Protein AF-A0A7G2RT30-F1 (afdb_monomer_lite)

Structure (mmCIF, N/CA/C/O backbone):
data_AF-A0A7G2RT30-F1
#
_entry.id   AF-A0A7G2RT30-F1
#
loop_
_atom_site.group_PDB
_atom_site.id
_atom_site.type_symbol
_atom_site.label_atom_id
_atom_site.label_alt_id
_atom_site.label_comp_id
_atom_site.label_asym_id
_atom_site.label_entity_id
_atom_site.label_seq_id
_atom_site.pdbx_PDB_ins_code
_atom_site.Cartn_x
_atom_site.Cartn_y
_atom_site.Cartn_z
_atom_site.occupancy
_atom_site.B_iso_or_equiv
_atom_site.auth_seq_id
_atom_site.auth_comp_id
_atom_site.auth_asym_id
_atom_site.auth_atom_id
_atom_site.pdbx_PDB_model_num
ATOM 1 N N . MET A 1 1 ? -27.239 -21.361 26.079 1.00 48.78 1 MET A N 1
ATOM 2 C CA . MET A 1 1 ? -26.288 -20.911 25.042 1.00 48.78 1 MET A CA 1
ATOM 3 C C . MET A 1 1 ? -26.804 -21.423 23.713 1.00 48.78 1 MET A C 1
ATOM 5 O O . MET A 1 1 ? -26.569 -22.580 23.399 1.00 48.78 1 MET A O 1
ATOM 9 N N . THR A 1 2 ? -27.613 -20.639 23.004 1.00 51.22 2 THR A N 1
ATOM 10 C CA . THR A 1 2 ? -28.317 -21.109 21.799 1.00 51.22 2 THR A CA 1
ATOM 11 C C . THR A 1 2 ? -28.369 -19.991 20.763 1.00 51.22 2 THR A C 1
ATOM 13 O O . THR A 1 2 ? -29.074 -19.010 20.970 1.00 51.22 2 THR A O 1
ATOM 16 N N . GLU A 1 3 ? -27.574 -20.175 19.704 1.00 50.66 3 GLU A N 1
ATOM 17 C CA . GLU A 1 3 ? -27.665 -19.696 18.306 1.00 50.66 3 GLU A CA 1
ATOM 18 C C . GLU A 1 3 ? -27.831 -18.185 18.009 1.00 50.66 3 GLU A C 1
ATOM 20 O O . GLU A 1 3 ? -27.197 -17.693 17.079 1.00 50.66 3 GLU A O 1
ATOM 25 N N . LEU A 1 4 ? -28.549 -17.412 18.825 1.00 51.72 4 LEU A N 1
ATOM 26 C CA . LEU A 1 4 ? -28.812 -15.974 18.632 1.00 51.72 4 LEU A CA 1
ATOM 27 C C . LEU A 1 4 ? -27.591 -15.056 18.866 1.00 51.72 4 LEU A C 1
ATOM 29 O O . LEU A 1 4 ? -27.542 -13.938 18.351 1.00 51.72 4 LEU A O 1
ATOM 33 N N . GLU A 1 5 ? -26.578 -15.514 19.606 1.00 47.69 5 GLU A N 1
ATOM 34 C CA . GLU A 1 5 ? -25.319 -14.765 19.793 1.00 47.69 5 GLU A CA 1
ATOM 35 C C . GLU A 1 5 ? -24.353 -14.953 18.612 1.00 47.69 5 GLU A C 1
ATOM 37 O O . GLU A 1 5 ? -23.571 -14.060 18.293 1.00 47.69 5 GLU A O 1
ATOM 42 N N . ILE A 1 6 ? -24.439 -16.089 17.913 1.00 51.72 6 ILE A N 1
ATOM 43 C CA . ILE A 1 6 ? -23.580 -16.380 16.757 1.00 51.72 6 ILE A CA 1
ATOM 44 C C . ILE A 1 6 ? -24.035 -15.548 15.550 1.00 51.72 6 ILE A C 1
ATOM 46 O O . ILE A 1 6 ? -23.209 -15.079 14.769 1.00 51.72 6 ILE A O 1
ATOM 50 N N . GLU A 1 7 ? -25.340 -15.290 15.434 1.00 48.94 7 GLU A N 1
ATOM 51 C CA . GLU A 1 7 ? -25.907 -14.518 14.327 1.00 48.94 7 GLU A CA 1
ATOM 52 C C . GLU A 1 7 ? -25.727 -12.999 14.507 1.00 48.94 7 GLU A C 1
ATOM 54 O O . GLU A 1 7 ? -25.451 -12.286 13.543 1.00 48.94 7 GLU A O 1
ATOM 59 N N . THR A 1 8 ? -25.757 -12.491 15.746 1.00 47.81 8 THR A N 1
ATOM 60 C CA . THR A 1 8 ? -25.482 -11.067 16.022 1.00 47.81 8 THR A CA 1
ATOM 61 C C . THR A 1 8 ? -23.990 -10.716 15.949 1.00 47.81 8 THR A C 1
ATOM 63 O O . THR A 1 8 ? -23.652 -9.596 15.569 1.00 47.81 8 THR A O 1
ATOM 66 N N . MET A 1 9 ? -23.082 -11.676 16.177 1.00 36.94 9 MET A N 1
ATOM 67 C CA . MET A 1 9 ? -21.644 -11.516 15.894 1.00 36.94 9 MET A CA 1
ATOM 68 C C . MET A 1 9 ? -21.281 -11.629 14.402 1.00 36.94 9 MET A C 1
ATOM 70 O O . MET A 1 9 ? -20.142 -11.350 14.029 1.00 36.94 9 MET A O 1
ATOM 74 N N . SER A 1 10 ? -22.224 -12.006 13.533 1.00 39.25 10 SER A N 1
ATOM 75 C CA . SER A 1 10 ? -22.026 -12.083 12.078 1.00 39.25 10 SER A CA 1
ATOM 76 C C . SER A 1 10 ? -22.359 -10.773 11.353 1.00 39.25 10 SER A C 1
ATOM 78 O O . SER A 1 10 ? -22.187 -10.681 10.138 1.00 39.25 10 SER A O 1
ATOM 80 N N . HIS A 1 11 ? -22.816 -9.740 12.068 1.00 44.16 11 HIS A N 1
ATOM 81 C CA . HIS A 1 11 ? -23.166 -8.449 11.475 1.00 44.16 11 HIS A CA 1
ATOM 82 C C . HIS A 1 11 ? -21.953 -7.510 11.321 1.00 44.16 11 HIS A C 1
ATOM 84 O O . HIS A 1 11 ? -22.090 -6.285 11.301 1.00 44.16 11 HIS A O 1
ATOM 90 N N . TYR A 1 12 ? -20.750 -8.068 11.160 1.00 46.56 12 TYR A N 1
ATOM 91 C CA . TYR A 1 12 ? -19.656 -7.353 10.513 1.00 46.56 12 TYR A CA 1
ATOM 92 C C . TYR A 1 12 ? -19.992 -7.315 9.033 1.00 46.56 12 TYR A C 1
ATOM 94 O O . TYR A 1 12 ? -19.658 -8.240 8.298 1.00 46.56 12 TYR A O 1
ATOM 102 N N . GLN A 1 13 ? -20.736 -6.274 8.643 1.00 47.12 13 GLN A N 1
ATOM 103 C CA . GLN A 1 13 ? -21.090 -5.9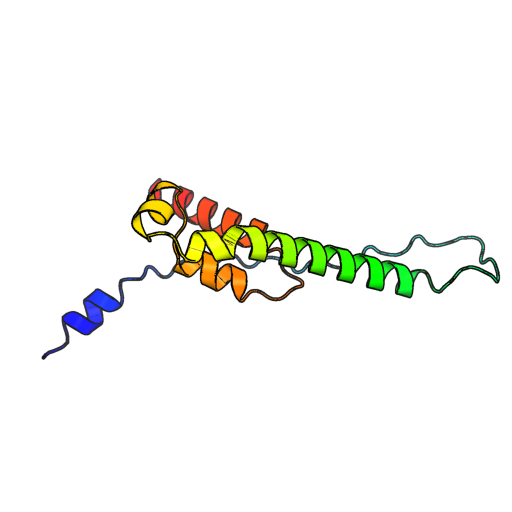68 7.261 1.00 47.12 13 GLN A CA 1
ATOM 104 C C . GLN A 1 13 ? -19.977 -6.435 6.330 1.00 47.12 13 GLN A C 1
ATOM 106 O O . GLN A 1 13 ? -18.831 -6.012 6.505 1.00 47.12 13 GLN A O 1
ATOM 111 N N . ASP A 1 14 ? -20.328 -7.289 5.366 1.00 49.00 14 ASP A N 1
ATOM 112 C CA . ASP A 1 14 ? -19.458 -7.752 4.288 1.00 49.00 14 ASP A CA 1
ATOM 113 C C . ASP A 1 14 ? -18.969 -6.549 3.479 1.00 49.00 14 ASP A C 1
ATOM 115 O O . ASP A 1 14 ? -19.465 -6.202 2.402 1.00 49.00 14 ASP A O 1
ATOM 119 N N . PHE A 1 15 ? -17.988 -5.853 4.040 1.00 53.91 15 PHE A N 1
ATOM 120 C CA . PHE A 1 15 ? -17.396 -4.691 3.444 1.00 53.91 15 PHE A CA 1
ATOM 121 C C . PHE A 1 15 ? -16.549 -5.219 2.301 1.00 53.91 15 PHE A C 1
ATOM 123 O O . PHE A 1 15 ? -15.438 -5.717 2.507 1.00 53.91 15 PHE A O 1
ATOM 130 N N . ARG A 1 16 ? -17.097 -5.178 1.078 1.00 58.75 16 ARG A N 1
ATOM 131 C CA . ARG A 1 16 ? -16.348 -5.538 -0.127 1.00 58.75 16 ARG A CA 1
ATOM 132 C C . ARG A 1 16 ? -15.175 -4.580 -0.263 1.00 58.75 16 ARG A C 1
ATOM 134 O O . ARG A 1 16 ? -15.291 -3.488 -0.815 1.00 58.75 16 ARG A O 1
ATOM 141 N N . ARG A 1 17 ? -14.034 -5.018 0.258 1.00 67.12 17 ARG A N 1
ATOM 142 C CA . ARG A 1 17 ? -12.775 -4.295 0.184 1.00 67.12 17 ARG A CA 1
ATOM 143 C C . ARG A 1 17 ? -12.411 -4.099 -1.290 1.00 67.12 17 ARG A C 1
ATOM 145 O O . ARG A 1 17 ? -12.399 -5.073 -2.051 1.00 67.12 17 ARG A O 1
ATOM 152 N N . PRO A 1 18 ? -12.147 -2.860 -1.722 1.00 65.50 18 PRO A N 1
ATOM 153 C CA . PRO A 1 18 ? -11.838 -2.572 -3.110 1.00 65.50 18 PRO A CA 1
ATOM 154 C C . PRO A 1 18 ? -10.556 -3.293 -3.536 1.00 65.50 18 PRO A C 1
ATOM 156 O O . PRO A 1 18 ? -9.558 -3.314 -2.819 1.00 65.50 18 PRO A O 1
ATOM 159 N N . GLN A 1 19 ? -10.586 -3.882 -4.730 1.00 63.16 19 GLN A N 1
ATOM 160 C CA . GLN A 1 19 ? -9.421 -4.506 -5.352 1.00 63.16 19 GLN A CA 1
ATOM 161 C C . GLN A 1 19 ? -8.528 -3.406 -5.935 1.00 63.16 19 GLN A C 1
ATOM 163 O O . GLN A 1 19 ? -8.882 -2.775 -6.934 1.00 63.16 19 GLN A O 1
ATOM 168 N N . LEU A 1 20 ? -7.376 -3.147 -5.314 1.00 69.56 20 LEU A N 1
ATOM 169 C CA . LEU A 1 20 ? -6.411 -2.183 -5.839 1.00 69.56 20 LEU A CA 1
ATOM 170 C C . LEU A 1 20 ? -5.403 -2.864 -6.746 1.00 69.56 20 LEU A C 1
ATOM 172 O O . LEU A 1 20 ? -4.877 -3.934 -6.443 1.00 69.56 20 LEU A O 1
ATOM 176 N N . ARG A 1 21 ? -5.105 -2.192 -7.858 1.00 72.94 21 ARG A N 1
ATOM 177 C CA . ARG A 1 21 ? -4.052 -2.631 -8.765 1.00 72.94 21 ARG A CA 1
ATOM 178 C C . ARG A 1 21 ? -2.696 -2.498 -8.066 1.00 72.94 21 ARG A C 1
ATOM 180 O O . ARG A 1 21 ? -2.429 -1.434 -7.504 1.00 72.94 21 ARG A O 1
ATOM 187 N N . PRO A 1 22 ? -1.853 -3.541 -8.108 1.00 74.56 22 PRO A N 1
ATOM 188 C CA . PRO A 1 22 ? -0.472 -3.433 -7.672 1.00 74.56 22 PRO A CA 1
ATOM 189 C C . PRO A 1 22 ? 0.260 -2.355 -8.477 1.00 74.56 22 PRO A C 1
ATOM 191 O O . PRO A 1 22 ? 0.089 -2.266 -9.695 1.00 74.56 22 PRO A O 1
ATOM 194 N N . ASP A 1 23 ? 1.095 -1.572 -7.803 1.00 76.69 23 ASP A N 1
ATOM 195 C CA . ASP A 1 23 ? 2.055 -0.695 -8.455 1.00 76.69 23 ASP A CA 1
ATOM 196 C C . ASP A 1 23 ? 3.046 -1.559 -9.263 1.00 76.69 23 ASP A C 1
ATOM 198 O O . ASP A 1 23 ? 3.392 -2.680 -8.874 1.00 76.69 23 ASP A O 1
ATOM 202 N N . ALA A 1 24 ? 3.508 -1.032 -10.397 1.00 75.94 24 ALA A N 1
ATOM 203 C CA . ALA A 1 24 ? 4.517 -1.652 -11.252 1.00 75.94 24 ALA A CA 1
ATOM 204 C C . ALA A 1 24 ? 5.718 -0.704 -11.426 1.00 75.94 24 ALA A C 1
ATOM 206 O O . ALA A 1 24 ? 5.543 0.521 -11.348 1.00 75.94 24 ALA A O 1
ATOM 207 N N . PRO A 1 25 ? 6.940 -1.235 -11.625 1.00 77.44 25 PRO A N 1
ATOM 208 C CA . PRO A 1 25 ? 8.092 -0.406 -11.955 1.00 77.44 25 PRO A CA 1
ATOM 209 C C . PRO A 1 25 ? 7.833 0.343 -13.265 1.00 77.44 25 PRO A C 1
ATOM 211 O O . PRO A 1 25 ? 7.202 -0.186 -14.183 1.00 77.44 25 PRO A O 1
ATOM 214 N N . ALA A 1 26 ? 8.295 1.591 -13.340 1.00 75.88 26 ALA A N 1
ATOM 215 C CA . ALA A 1 26 ? 8.200 2.369 -14.569 1.00 75.88 26 ALA A CA 1
ATOM 216 C C . ALA A 1 26 ? 9.026 1.690 -15.673 1.00 75.88 26 ALA A C 1
ATOM 218 O O . ALA A 1 26 ? 10.103 1.154 -15.396 1.00 75.88 26 ALA A O 1
ATOM 219 N N . LYS A 1 27 ? 8.528 1.710 -16.918 1.00 74.44 27 LYS A N 1
ATOM 220 C CA . LYS A 1 27 ? 9.304 1.227 -18.067 1.00 74.44 27 LYS A CA 1
ATOM 221 C C . LYS A 1 27 ? 10.568 2.096 -18.171 1.00 74.44 27 LYS A C 1
ATOM 223 O O . LYS A 1 27 ? 10.421 3.320 -18.215 1.00 74.44 27 LYS A O 1
ATOM 228 N N . PRO A 1 28 ? 11.779 1.509 -18.179 1.00 73.75 28 PRO A N 1
ATOM 229 C CA . PRO A 1 28 ? 12.993 2.291 -18.359 1.00 73.75 28 PRO A CA 1
ATOM 230 C C . PRO A 1 28 ? 12.949 2.996 -19.726 1.00 73.75 28 PRO A C 1
ATOM 232 O O . PRO A 1 28 ? 12.416 2.418 -20.680 1.00 73.75 28 PRO A O 1
ATOM 235 N N . PRO A 1 29 ? 13.460 4.236 -19.828 1.00 72.19 29 PRO A N 1
ATOM 236 C CA . PRO A 1 29 ? 13.532 4.938 -21.101 1.00 72.19 29 PRO A CA 1
ATOM 237 C C . PRO A 1 29 ? 14.383 4.130 -22.084 1.00 72.19 29 PRO A C 1
ATOM 239 O O . PRO A 1 29 ? 15.422 3.578 -21.718 1.00 72.19 29 PRO A O 1
ATOM 242 N N . GLU A 1 30 ? 13.915 4.032 -23.322 1.00 69.56 30 GLU A N 1
ATOM 243 C CA . GLU A 1 30 ? 14.635 3.362 -24.400 1.00 69.56 30 GLU A CA 1
ATOM 244 C C . GLU A 1 30 ? 15.785 4.283 -24.820 1.00 69.56 30 GLU A C 1
ATOM 246 O O . GLU A 1 30 ? 15.558 5.349 -25.387 1.00 69.56 30 GLU A O 1
ATOM 251 N N . LEU A 1 31 ? 17.019 3.947 -24.428 1.00 67.56 31 LEU A N 1
ATOM 252 C CA . LEU A 1 31 ? 18.187 4.727 -24.833 1.00 67.56 31 LEU A CA 1
ATOM 253 C C . LEU A 1 31 ? 18.521 4.382 -26.282 1.00 67.56 31 LEU A C 1
ATOM 255 O O . LEU A 1 31 ? 18.964 3.273 -26.565 1.00 67.56 31 LEU A O 1
ATOM 259 N N . GLU A 1 32 ? 18.379 5.360 -27.174 1.00 67.44 32 GLU A N 1
ATOM 260 C CA . GLU A 1 32 ? 18.803 5.251 -28.577 1.00 67.44 32 GLU A CA 1
ATOM 261 C C . GLU A 1 32 ? 20.332 5.097 -28.727 1.00 67.44 32 GLU A C 1
ATOM 263 O O . GLU A 1 32 ? 20.817 4.684 -29.778 1.00 67.44 32 GLU A O 1
ATOM 268 N N . LEU A 1 33 ? 21.103 5.383 -27.668 1.00 67.62 33 LEU A N 1
ATOM 269 C CA . LEU A 1 33 ? 22.559 5.276 -27.645 1.00 67.62 33 LEU A CA 1
ATOM 270 C C . LEU A 1 33 ? 23.042 4.602 -26.351 1.00 67.62 33 LEU A C 1
ATOM 272 O O . LEU A 1 33 ? 22.921 5.154 -25.257 1.00 67.62 33 LEU A O 1
ATOM 276 N N . TYR A 1 34 ? 23.607 3.401 -26.480 1.00 66.31 34 TYR A N 1
ATOM 277 C CA . TYR A 1 34 ? 24.166 2.636 -25.365 1.00 66.31 34 TYR A CA 1
ATOM 278 C C . TYR A 1 34 ? 25.592 3.114 -25.046 1.00 66.31 34 TYR A C 1
ATOM 280 O O . TYR A 1 34 ? 26.495 2.963 -25.869 1.00 66.31 34 TYR A O 1
ATOM 288 N N . MET A 1 35 ? 25.815 3.680 -23.854 1.00 76.62 35 MET A N 1
ATOM 289 C CA . MET A 1 35 ? 27.167 3.944 -23.343 1.00 76.62 35 MET A CA 1
ATOM 290 C C . MET A 1 35 ? 27.672 2.741 -22.528 1.00 76.62 35 MET A C 1
ATOM 292 O O . MET A 1 35 ? 26.910 2.162 -21.756 1.00 76.62 35 MET A O 1
ATOM 296 N N . PRO A 1 36 ? 28.970 2.391 -22.601 1.00 66.44 36 PRO A N 1
ATOM 297 C CA . PRO A 1 36 ? 29.513 1.211 -21.918 1.00 66.44 36 PRO A CA 1
ATOM 298 C C . PRO A 1 36 ? 29.501 1.316 -20.382 1.00 66.44 36 PRO A C 1
ATOM 300 O O . PRO A 1 36 ? 29.669 0.310 -19.701 1.00 66.44 36 PRO A O 1
ATOM 303 N N . ALA A 1 37 ? 29.297 2.518 -19.836 1.00 63.81 37 ALA A N 1
ATOM 304 C CA . ALA A 1 37 ? 29.237 2.781 -18.400 1.00 63.81 37 ALA A CA 1
ATOM 305 C C . ALA A 1 37 ? 27.801 2.874 -17.843 1.00 63.81 37 ALA A C 1
ATOM 307 O O . ALA A 1 37 ? 27.629 3.180 -16.663 1.00 63.81 37 ALA A O 1
ATOM 308 N N . THR A 1 38 ? 26.758 2.647 -18.652 1.00 70.44 38 THR A N 1
ATOM 309 C CA . THR A 1 38 ? 25.380 2.681 -18.148 1.00 70.44 38 THR A CA 1
ATOM 310 C C . THR A 1 38 ? 25.087 1.387 -17.380 1.00 70.44 38 THR A C 1
ATOM 312 O O . THR A 1 38 ? 25.139 0.308 -17.974 1.00 70.44 38 THR A O 1
ATOM 315 N N . PRO A 1 39 ? 24.768 1.438 -16.071 1.00 68.81 39 PRO A N 1
ATOM 316 C CA . PRO A 1 39 ? 24.303 0.248 -15.372 1.00 68.81 39 PRO A CA 1
ATOM 317 C C . PRO A 1 39 ? 22.990 -0.231 -16.009 1.00 68.81 39 PRO A C 1
ATOM 319 O O . PRO A 1 39 ? 22.276 0.580 -16.609 1.00 68.81 39 PRO A O 1
ATOM 322 N N . PRO A 1 40 ? 22.616 -1.515 -15.864 1.00 75.94 40 PRO A N 1
ATOM 323 C CA . PRO A 1 40 ? 21.356 -2.010 -16.403 1.00 75.94 40 PRO A CA 1
ATOM 324 C C . PRO A 1 40 ? 20.181 -1.165 -15.883 1.00 75.94 40 PRO A C 1
ATOM 326 O O . PRO A 1 40 ? 19.803 -1.253 -14.715 1.00 75.94 40 PRO A O 1
ATOM 329 N N . LEU A 1 41 ? 19.594 -0.322 -16.738 1.00 76.81 41 LEU A N 1
ATOM 330 C CA . LEU A 1 41 ? 18.563 0.648 -16.338 1.00 76.81 41 LEU A CA 1
ATOM 331 C C . LEU A 1 41 ? 17.314 -0.036 -15.775 1.00 76.81 41 LEU A C 1
ATOM 333 O O . LEU A 1 41 ? 16.668 0.481 -14.868 1.00 76.81 41 LEU A O 1
ATOM 337 N N . ALA A 1 42 ? 17.020 -1.245 -16.258 1.00 74.62 42 ALA A N 1
ATOM 338 C CA . ALA A 1 42 ? 15.965 -2.095 -15.720 1.00 74.62 42 ALA A CA 1
ATOM 339 C C . ALA A 1 42 ? 16.217 -2.495 -14.254 1.00 74.62 42 ALA A C 1
ATOM 341 O O . ALA A 1 42 ? 15.278 -2.562 -13.457 1.00 74.62 42 ALA A O 1
ATOM 342 N N . PHE A 1 43 ? 17.479 -2.727 -13.877 1.00 83.25 43 PHE A N 1
ATOM 343 C CA . PHE A 1 43 ? 17.846 -3.034 -12.497 1.00 83.25 43 PHE A CA 1
ATOM 344 C C . PHE A 1 43 ? 17.658 -1.807 -11.602 1.00 83.25 43 PHE A C 1
ATOM 346 O O . PHE A 1 43 ? 16.978 -1.905 -10.582 1.00 83.25 43 PHE A O 1
ATOM 353 N N . MET A 1 44 ? 18.161 -0.641 -12.023 1.00 83.88 44 MET A N 1
ATOM 354 C CA . MET A 1 44 ? 17.994 0.610 -11.269 1.00 83.88 44 MET A CA 1
ATOM 355 C C . MET A 1 44 ? 16.515 0.969 -11.078 1.00 83.88 44 MET A C 1
ATOM 357 O O . MET A 1 44 ? 16.086 1.207 -9.951 1.00 83.88 44 MET A O 1
ATOM 361 N N . ALA A 1 45 ? 15.703 0.873 -12.137 1.00 82.62 45 ALA A N 1
ATOM 362 C CA . ALA A 1 45 ? 14.259 1.104 -12.063 1.00 82.62 45 ALA A CA 1
ATOM 363 C C . ALA A 1 45 ? 13.554 0.146 -11.085 1.00 82.62 45 ALA A C 1
ATOM 365 O O . ALA A 1 45 ? 12.625 0.537 -10.374 1.00 82.62 45 ALA A O 1
ATOM 366 N N . THR A 1 46 ? 14.004 -1.110 -11.010 1.00 86.62 46 THR A N 1
ATOM 367 C CA . THR A 1 46 ? 13.464 -2.100 -10.069 1.00 86.62 46 THR A CA 1
ATOM 368 C C . THR A 1 46 ? 13.843 -1.762 -8.627 1.00 86.62 46 THR A C 1
ATOM 370 O O . THR A 1 46 ? 12.988 -1.813 -7.741 1.00 86.62 46 THR A O 1
ATOM 373 N N . VAL A 1 47 ? 15.098 -1.381 -8.374 1.00 88.69 47 VAL A N 1
ATOM 374 C CA . VAL A 1 47 ? 15.565 -0.985 -7.037 1.00 88.69 47 VAL A CA 1
ATOM 375 C C . VAL A 1 47 ? 14.831 0.266 -6.556 1.00 88.69 47 VAL A C 1
ATOM 377 O O . VAL A 1 47 ? 14.267 0.255 -5.463 1.00 88.69 47 VAL A O 1
ATOM 380 N N . GLU A 1 48 ? 14.759 1.313 -7.379 1.00 88.06 48 GLU A N 1
ATOM 381 C CA . GLU A 1 48 ? 14.022 2.543 -7.063 1.00 88.06 48 GLU A CA 1
ATOM 382 C C . GLU A 1 48 ? 12.550 2.261 -6.752 1.00 88.06 48 GLU A C 1
ATOM 384 O O . GLU A 1 48 ? 11.990 2.787 -5.785 1.00 88.06 48 GLU A O 1
ATOM 389 N N . PHE A 1 49 ? 11.927 1.377 -7.533 1.00 87.50 49 PHE A N 1
ATOM 390 C CA . PHE A 1 49 ? 10.558 0.937 -7.313 1.00 87.50 49 PHE A CA 1
ATOM 391 C C . PHE A 1 49 ? 10.370 0.278 -5.936 1.00 87.50 49 PHE A C 1
ATOM 393 O O . PHE A 1 49 ? 9.456 0.658 -5.196 1.00 87.50 49 PHE A O 1
ATOM 400 N N . TRP A 1 50 ? 11.249 -0.656 -5.557 1.00 88.00 50 TRP A N 1
ATOM 401 C CA . TRP A 1 50 ? 11.193 -1.315 -4.249 1.00 88.00 50 TRP A CA 1
ATOM 402 C C . TRP A 1 50 ? 11.483 -0.357 -3.095 1.00 88.00 50 TRP A C 1
ATOM 404 O O . TRP A 1 50 ? 10.758 -0.381 -2.101 1.00 88.00 50 TRP A O 1
ATOM 414 N N . VAL A 1 51 ? 12.474 0.530 -3.229 1.00 90.31 51 VAL A N 1
ATOM 415 C CA . VAL A 1 51 ? 12.784 1.558 -2.221 1.00 90.31 51 VAL A CA 1
ATOM 416 C C . VAL A 1 51 ? 11.582 2.476 -2.003 1.00 90.31 51 VAL A C 1
ATOM 418 O O . VAL A 1 51 ? 11.205 2.746 -0.860 1.00 90.31 51 VAL A O 1
ATOM 421 N N . ARG A 1 52 ? 10.924 2.913 -3.082 1.00 88.31 52 ARG A N 1
ATOM 422 C CA . ARG A 1 52 ? 9.71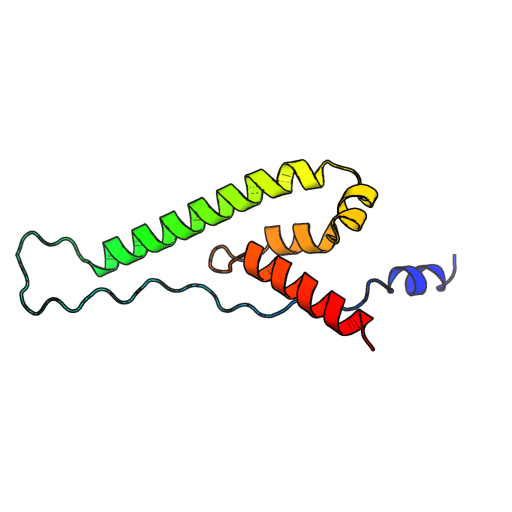4 3.743 -3.017 1.00 88.31 52 ARG A CA 1
ATOM 423 C C . ARG A 1 52 ? 8.579 3.032 -2.282 1.00 88.31 52 ARG A C 1
ATOM 425 O O . ARG A 1 52 ? 7.962 3.631 -1.399 1.00 88.31 52 ARG A O 1
ATOM 432 N N . ILE A 1 53 ? 8.328 1.765 -2.611 1.00 88.81 53 ILE A N 1
ATOM 433 C CA . ILE A 1 53 ? 7.328 0.931 -1.931 1.00 88.81 53 ILE A CA 1
ATOM 434 C C . ILE A 1 53 ? 7.650 0.794 -0.444 1.00 88.81 53 ILE A C 1
ATOM 436 O O . ILE A 1 53 ? 6.784 1.012 0.406 1.00 88.81 53 ILE A O 1
ATOM 440 N N . PHE A 1 54 ? 8.898 0.466 -0.117 1.00 87.56 54 PHE A N 1
ATOM 441 C CA . PHE A 1 54 ? 9.310 0.219 1.256 1.00 87.56 54 PHE A CA 1
ATOM 442 C C . PHE A 1 54 ? 9.212 1.490 2.101 1.00 87.56 54 PHE A C 1
ATOM 444 O O . PHE A 1 54 ? 8.660 1.464 3.200 1.00 87.56 54 PHE A O 1
ATOM 451 N N . ARG A 1 55 ? 9.646 2.634 1.556 1.00 88.94 55 ARG A N 1
ATOM 452 C CA . ARG A 1 55 ? 9.524 3.945 2.203 1.00 88.94 55 ARG A CA 1
ATOM 453 C C . ARG A 1 55 ? 8.064 4.322 2.444 1.00 88.94 55 ARG A C 1
ATOM 455 O O . ARG A 1 55 ? 7.730 4.758 3.546 1.00 88.94 55 ARG A O 1
ATOM 462 N N . ARG A 1 56 ? 7.182 4.112 1.457 1.00 87.00 56 ARG A N 1
ATOM 463 C CA . ARG A 1 56 ? 5.737 4.357 1.605 1.00 87.00 56 ARG A CA 1
ATOM 464 C C . ARG A 1 56 ? 5.136 3.460 2.689 1.00 87.00 56 ARG A C 1
ATOM 466 O O . ARG A 1 56 ? 4.428 3.954 3.565 1.00 87.00 56 ARG A O 1
ATOM 473 N N . ARG A 1 57 ? 5.460 2.162 2.686 1.00 88.44 57 ARG A N 1
ATOM 474 C CA . ARG A 1 57 ? 4.957 1.207 3.686 1.00 88.44 57 ARG A CA 1
ATOM 475 C C . ARG A 1 57 ? 5.454 1.524 5.089 1.00 88.44 57 ARG A C 1
ATOM 477 O O . ARG A 1 57 ? 4.682 1.438 6.039 1.00 88.44 57 ARG A O 1
ATOM 484 N N . HIS A 1 58 ? 6.722 1.893 5.220 1.00 87.44 58 HIS A N 1
ATOM 485 C CA . HIS A 1 58 ? 7.298 2.295 6.494 1.00 87.44 58 HIS A CA 1
ATOM 486 C C . HIS A 1 58 ? 6.610 3.555 7.032 1.00 87.44 58 HIS A C 1
ATOM 488 O O . HIS A 1 58 ? 6.244 3.601 8.203 1.00 87.44 58 HIS A O 1
ATOM 494 N N . HIS A 1 59 ? 6.365 4.548 6.172 1.00 88.62 59 HIS A N 1
ATOM 495 C CA . HIS A 1 59 ? 5.628 5.753 6.547 1.00 88.62 59 HIS A CA 1
ATOM 496 C C . HIS A 1 59 ? 4.202 5.430 7.011 1.00 88.62 59 HIS A C 1
ATOM 498 O O . HIS A 1 59 ? 3.785 5.901 8.065 1.00 88.62 59 HIS A O 1
ATOM 504 N N . PHE A 1 60 ? 3.490 4.569 6.278 1.00 87.88 60 PHE A N 1
ATOM 505 C CA . PHE A 1 60 ? 2.159 4.099 6.665 1.00 87.88 60 PHE A CA 1
ATOM 506 C C . PHE A 1 60 ? 2.181 3.413 8.033 1.00 87.88 60 PHE A C 1
ATOM 508 O O . PHE A 1 60 ? 1.455 3.810 8.935 1.00 87.88 60 PHE A O 1
ATOM 515 N N . ARG A 1 61 ? 3.069 2.434 8.232 1.00 87.44 61 ARG A N 1
ATOM 516 C CA . ARG A 1 61 ? 3.197 1.742 9.519 1.00 87.44 61 ARG A CA 1
ATOM 517 C C . ARG A 1 61 ? 3.484 2.714 10.653 1.00 87.44 61 ARG A C 1
ATOM 519 O O . ARG A 1 61 ? 2.839 2.623 11.684 1.00 87.44 61 ARG A O 1
ATOM 526 N N . ARG A 1 62 ? 4.392 3.670 10.456 1.00 88.94 62 ARG A N 1
ATOM 527 C CA . ARG A 1 62 ? 4.740 4.649 11.490 1.00 88.94 62 ARG A CA 1
ATOM 528 C C . ARG A 1 62 ? 3.566 5.549 11.881 1.00 88.94 62 ARG A C 1
ATOM 530 O O . ARG A 1 62 ? 3.485 5.926 13.041 1.00 88.94 62 ARG A O 1
ATOM 537 N N . LEU A 1 63 ? 2.683 5.881 10.939 1.00 86.12 63 LEU A N 1
ATOM 538 C CA . LEU A 1 63 ? 1.475 6.655 11.220 1.00 86.12 63 LEU A CA 1
ATOM 539 C C . LEU A 1 63 ? 0.399 5.805 11.896 1.00 86.12 63 LEU A C 1
ATOM 541 O O . LEU A 1 63 ? -0.138 6.215 12.910 1.00 86.12 63 LEU A O 1
ATOM 545 N N . PHE A 1 64 ? 0.101 4.615 11.374 1.00 83.31 64 PHE A N 1
ATOM 546 C CA . PHE A 1 64 ? -1.064 3.844 11.817 1.00 83.31 64 PHE A CA 1
ATOM 547 C C . PHE A 1 64 ? -0.800 2.908 13.003 1.00 83.31 64 PHE A C 1
ATOM 549 O O . PHE A 1 64 ? -1.740 2.574 13.715 1.00 8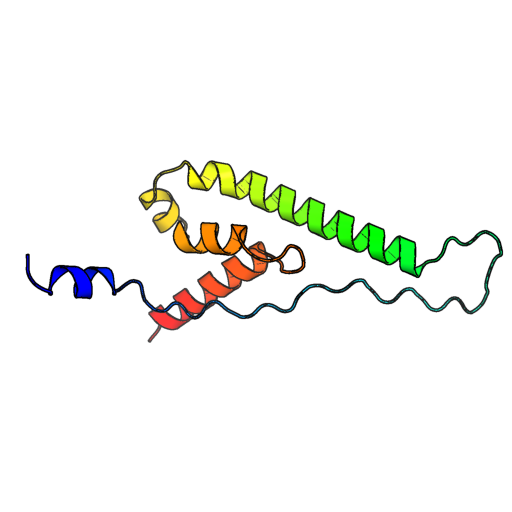3.31 64 PHE A O 1
ATOM 556 N N . LEU A 1 65 ? 0.449 2.495 13.265 1.00 83.38 65 LEU A N 1
ATOM 557 C CA . LEU A 1 65 ? 0.774 1.727 14.476 1.00 83.38 65 LEU A CA 1
ATOM 558 C C . LEU A 1 65 ? 0.437 2.457 15.783 1.00 83.38 65 LEU A C 1
ATOM 560 O O . LEU A 1 65 ? -0.105 1.798 16.665 1.00 83.38 65 LEU A O 1
ATOM 564 N N . PRO A 1 66 ? 0.780 3.747 15.973 1.00 83.94 66 PRO A N 1
ATOM 565 C CA . PRO A 1 66 ? 0.385 4.451 17.187 1.00 83.94 66 PRO A CA 1
ATOM 566 C C . PRO A 1 66 ? -1.131 4.648 17.241 1.00 83.94 66 PRO A C 1
ATOM 568 O O . PRO A 1 66 ? -1.703 4.420 18.294 1.00 83.94 66 PRO A O 1
ATOM 571 N N . LEU A 1 67 ? -1.792 4.932 16.111 1.00 78.94 67 LEU A N 1
ATOM 572 C CA . LEU A 1 67 ? -3.257 5.044 16.054 1.00 78.94 67 LEU A CA 1
ATOM 573 C C . LEU A 1 67 ? -3.973 3.749 16.472 1.00 78.94 67 LEU A C 1
ATOM 575 O O . LEU A 1 67 ? -5.035 3.804 17.066 1.00 78.94 67 LEU A O 1
ATOM 579 N N . LEU A 1 68 ? -3.388 2.582 16.197 1.00 79.25 68 LEU A N 1
ATOM 580 C CA . LEU A 1 68 ? -3.912 1.285 16.644 1.00 79.25 68 LEU A CA 1
ATOM 581 C C . LEU A 1 68 ? -3.804 1.050 18.155 1.00 79.25 68 LEU A C 1
ATOM 583 O O . LEU A 1 68 ? -4.422 0.113 18.657 1.00 79.25 68 LEU A O 1
ATOM 587 N N . LYS A 1 69 ? -2.978 1.832 18.857 1.00 80.56 69 LYS A N 1
ATOM 588 C CA . LYS A 1 69 ? -2.888 1.796 20.320 1.00 80.56 69 LYS A CA 1
ATOM 589 C C . LYS A 1 69 ? -3.935 2.687 20.981 1.00 80.56 69 LYS A C 1
ATOM 591 O O . LYS A 1 69 ? -4.216 2.460 22.150 1.00 80.56 69 LYS A O 1
ATOM 596 N N . GLU A 1 70 ? -4.458 3.667 20.249 1.00 78.19 70 GLU A N 1
ATOM 597 C CA . GLU A 1 70 ? -5.535 4.539 20.712 1.00 78.19 70 GLU A CA 1
ATOM 598 C C . GLU A 1 70 ? -6.887 3.806 20.691 1.00 78.19 70 GLU A C 1
ATOM 600 O O . GLU A 1 70 ? -7.041 2.743 20.070 1.00 78.19 70 GLU A O 1
ATOM 605 N N . ASP A 1 71 ? -7.861 4.378 21.399 1.00 76.94 71 ASP A N 1
ATOM 606 C CA . ASP A 1 71 ? -9.190 3.798 21.581 1.00 76.94 71 ASP A CA 1
ATOM 607 C C . ASP A 1 71 ? -9.991 3.716 20.273 1.00 76.94 71 ASP A C 1
ATOM 609 O O . ASP A 1 71 ? -9.914 4.576 19.390 1.00 76.94 71 ASP A O 1
ATOM 613 N N . ASP A 1 72 ? -10.815 2.671 20.169 1.00 75.31 72 ASP A N 1
ATOM 614 C CA . ASP A 1 72 ? -11.639 2.411 18.984 1.00 75.31 72 ASP A CA 1
ATOM 615 C C . ASP A 1 72 ? -12.708 3.491 18.754 1.00 75.31 72 ASP A C 1
ATOM 617 O O . ASP A 1 72 ? -13.069 3.751 17.606 1.00 75.31 72 ASP A O 1
ATOM 621 N N . GLU A 1 73 ? -13.153 4.173 19.814 1.00 75.19 73 GLU A N 1
ATOM 622 C CA . GLU A 1 73 ? -14.052 5.331 19.721 1.00 75.19 73 GLU A CA 1
ATOM 623 C C . GLU A 1 73 ? -13.383 6.509 19.000 1.00 75.19 73 GLU A C 1
ATOM 625 O O . GLU A 1 73 ? -13.963 7.080 18.077 1.00 75.19 73 GLU A O 1
ATOM 630 N N . MET A 1 74 ? -12.121 6.813 19.326 1.00 79.12 74 MET A N 1
ATOM 631 C CA . MET A 1 74 ? -11.378 7.879 18.643 1.00 79.12 74 MET A CA 1
ATOM 632 C C . MET A 1 74 ? -11.137 7.554 17.168 1.00 79.12 74 MET A C 1
ATOM 634 O O . MET A 1 74 ? -11.192 8.435 16.310 1.00 79.12 74 MET A O 1
ATOM 638 N N . LEU A 1 75 ? -10.877 6.284 16.844 1.00 79.38 75 LEU A N 1
ATOM 639 C CA . LEU A 1 75 ? -10.748 5.847 15.455 1.00 79.38 75 LEU A CA 1
ATOM 640 C C . LEU A 1 75 ? -12.068 6.025 14.695 1.00 79.38 75 LEU A C 1
ATOM 642 O O . LEU A 1 75 ? -12.055 6.545 13.572 1.00 79.38 75 LEU A O 1
ATOM 646 N N . ALA A 1 76 ? -13.189 5.656 15.321 1.00 79.44 76 ALA A N 1
ATOM 647 C CA . ALA A 1 76 ? -14.522 5.807 14.752 1.00 79.44 76 ALA A CA 1
ATOM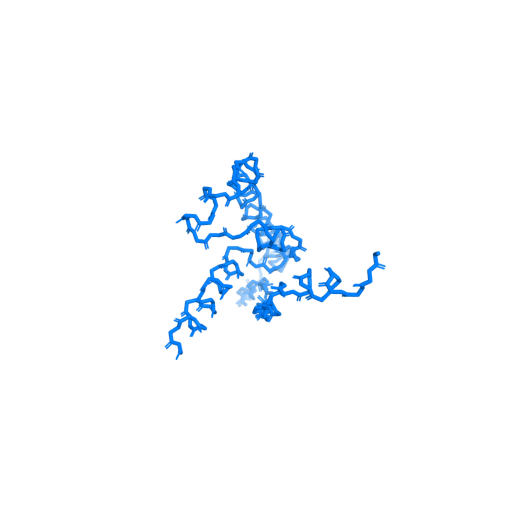 648 C C . ALA A 1 76 ? -14.872 7.280 14.482 1.00 79.44 76 ALA A C 1
ATOM 650 O O . ALA A 1 76 ? -15.383 7.579 13.401 1.00 79.44 76 ALA A O 1
ATOM 651 N N . ASP A 1 77 ? -14.504 8.200 15.379 1.00 79.50 77 ASP A N 1
ATOM 652 C CA . ASP A 1 77 ? -14.689 9.649 15.193 1.00 79.50 77 ASP A CA 1
ATOM 653 C C . ASP A 1 77 ? -13.914 10.196 13.983 1.00 79.50 77 ASP A C 1
ATOM 655 O O . ASP A 1 77 ? -14.395 11.058 13.243 1.00 79.50 77 ASP A O 1
ATOM 659 N N . ILE A 1 78 ? -12.718 9.661 13.720 1.00 79.50 78 ILE A N 1
ATOM 660 C CA . ILE A 1 78 ? -11.915 10.007 12.534 1.00 79.50 78 ILE A CA 1
ATOM 661 C C . ILE A 1 78 ? -12.494 9.340 11.263 1.00 79.50 78 ILE A C 1
ATOM 663 O O . ILE A 1 78 ? -12.154 9.702 10.129 1.00 79.50 78 ILE A O 1
ATOM 667 N N . GLY A 1 79 ? -13.415 8.388 11.429 1.00 76.56 79 GLY A N 1
ATOM 668 C CA . GLY A 1 79 ? -14.033 7.618 10.356 1.00 76.56 79 GLY A CA 1
ATOM 669 C C . GLY A 1 79 ? -13.176 6.445 9.886 1.00 76.56 79 GLY A C 1
ATOM 670 O O . GLY A 1 79 ? -13.282 6.042 8.723 1.00 76.56 79 GLY A O 1
ATOM 671 N N . PHE A 1 80 ? -12.307 5.919 10.755 1.00 78.94 80 PHE A N 1
ATOM 672 C CA . PHE A 1 80 ? -11.550 4.696 10.514 1.00 78.94 80 PHE A CA 1
ATOM 673 C C . PHE A 1 80 ? -11.972 3.591 11.473 1.00 78.94 80 PHE A C 1
ATOM 675 O O . PHE A 1 80 ? -12.208 3.812 12.651 1.00 78.94 80 PHE A O 1
ATOM 682 N N . GLU A 1 81 ? -11.997 2.363 10.973 1.00 80.88 81 GLU A N 1
ATOM 683 C CA . GLU A 1 81 ? -12.225 1.192 11.808 1.00 80.88 81 GLU A CA 1
ATOM 684 C C . GLU A 1 81 ? -10.909 0.445 12.023 1.00 80.88 81 GLU A C 1
ATOM 686 O O . GLU A 1 81 ? -10.084 0.319 11.108 1.00 80.88 81 GLU A O 1
ATOM 691 N N . ARG A 1 82 ? -10.721 -0.108 13.223 1.00 82.75 82 ARG A N 1
ATOM 692 C CA . ARG A 1 82 ? -9.550 -0.929 13.551 1.00 82.75 82 ARG A CA 1
ATOM 693 C C . ARG A 1 82 ? -9.362 -2.080 12.555 1.00 82.75 82 ARG A C 1
ATOM 695 O O . ARG A 1 82 ? -8.234 -2.361 12.147 1.00 82.75 82 ARG A O 1
ATOM 702 N N . THR A 1 83 ? -10.455 -2.705 12.118 1.00 82.69 83 THR A N 1
ATOM 703 C CA . THR A 1 83 ? -10.450 -3.815 11.150 1.00 82.69 83 THR A CA 1
ATOM 704 C C . THR A 1 83 ? -9.927 -3.393 9.770 1.00 82.69 83 THR A C 1
ATOM 706 O O . THR A 1 83 ? -9.153 -4.130 9.153 1.00 82.69 83 THR A O 1
ATOM 709 N N . ASP A 1 84 ? -10.273 -2.190 9.302 1.00 83.75 84 ASP A N 1
ATOM 710 C CA . ASP A 1 84 ? -9.799 -1.627 8.034 1.00 83.75 84 ASP A CA 1
ATOM 711 C C . ASP A 1 84 ? -8.304 -1.313 8.078 1.00 83.75 84 ASP A C 1
ATOM 713 O O . ASP A 1 84 ? -7.570 -1.616 7.133 1.00 83.75 84 ASP A O 1
ATOM 717 N N . ILE A 1 85 ? -7.832 -0.745 9.191 1.00 84.00 85 ILE A N 1
ATOM 718 C CA . ILE A 1 85 ? -6.411 -0.446 9.386 1.00 84.00 85 ILE A CA 1
ATOM 719 C C . ILE A 1 85 ? -5.607 -1.751 9.440 1.00 84.00 85 ILE A C 1
ATOM 721 O O . ILE A 1 85 ? -4.579 -1.872 8.768 1.00 84.00 85 ILE A O 1
ATOM 725 N N . GLN A 1 86 ? -6.080 -2.757 10.183 1.00 85.25 86 GLN A N 1
ATOM 726 C CA . GLN A 1 86 ? -5.446 -4.078 10.237 1.00 85.25 86 GLN A CA 1
ATOM 727 C C . GLN A 1 86 ? -5.423 -4.758 8.864 1.00 85.25 86 GLN A C 1
ATOM 729 O O . GLN A 1 86 ? -4.400 -5.316 8.463 1.00 85.25 86 GLN A O 1
ATOM 734 N N . TRP A 1 87 ? -6.511 -4.667 8.099 1.00 85.62 87 TRP A N 1
ATOM 735 C CA . TRP A 1 87 ? -6.537 -5.158 6.725 1.00 85.62 87 TRP A CA 1
ATOM 736 C C . TRP A 1 87 ? -5.511 -4.435 5.843 1.00 85.62 87 TRP A C 1
ATOM 738 O O . TRP A 1 87 ? -4.712 -5.086 5.165 1.00 85.62 87 TRP A O 1
ATOM 748 N N . ALA A 1 88 ? -5.453 -3.103 5.906 1.00 87.06 88 ALA A N 1
ATOM 749 C CA . ALA A 1 88 ? -4.498 -2.306 5.141 1.00 87.06 88 ALA A CA 1
ATOM 750 C C . ALA A 1 88 ? -3.031 -2.626 5.513 1.00 87.06 88 ALA A C 1
ATOM 752 O O . ALA A 1 88 ? -2.145 -2.640 4.648 1.00 87.06 88 ALA A O 1
ATOM 753 N N . LEU A 1 89 ? -2.769 -2.963 6.782 1.00 84.88 89 LEU A N 1
ATOM 754 C CA . LEU A 1 89 ? -1.465 -3.425 7.276 1.00 84.88 89 LEU A CA 1
ATOM 755 C C . LEU A 1 89 ? -1.075 -4.835 6.818 1.00 84.88 89 LEU A C 1
ATOM 757 O O . LEU A 1 89 ? 0.123 -5.143 6.815 1.00 84.88 89 LEU A O 1
ATOM 761 N N . ASN A 1 90 ? -2.040 -5.652 6.396 1.00 85.19 90 ASN A N 1
ATOM 762 C CA . ASN A 1 90 ? -1.825 -6.991 5.844 1.00 85.19 90 ASN A CA 1
ATOM 763 C C . ASN A 1 90 ? -1.750 -7.010 4.308 1.00 85.19 90 ASN A C 1
ATOM 765 O O . ASN A 1 90 ? -1.403 -8.034 3.723 1.00 85.19 90 ASN A O 1
ATOM 769 N N . LEU A 1 91 ? -2.013 -5.883 3.634 1.00 85.19 91 LEU A N 1
ATOM 770 C CA . LEU A 1 91 ? -1.926 -5.807 2.173 1.00 85.19 91 LEU A CA 1
ATOM 771 C C . LEU A 1 91 ? -0.510 -6.094 1.641 1.00 85.19 91 LEU A C 1
ATOM 773 O O . LEU A 1 91 ? 0.471 -5.729 2.302 1.00 85.19 91 LEU A O 1
ATOM 777 N N . PRO A 1 92 ? -0.381 -6.666 0.427 1.00 83.94 92 PRO A N 1
ATOM 778 C CA . PRO A 1 92 ? 0.909 -6.859 -0.226 1.00 83.94 92 PRO A CA 1
ATOM 779 C C . PRO A 1 92 ? 1.666 -5.538 -0.384 1.00 83.94 92 PRO A C 1
ATOM 781 O O . PRO A 1 92 ? 1.066 -4.510 -0.676 1.00 83.94 92 PRO A O 1
ATOM 784 N N . LEU A 1 93 ? 3.000 -5.574 -0.295 1.00 81.88 93 LEU A N 1
ATOM 785 C CA . LEU A 1 93 ? 3.862 -4.390 -0.452 1.00 81.88 93 LEU A CA 1
ATOM 786 C C . LEU A 1 93 ? 3.644 -3.646 -1.778 1.00 81.88 93 LEU A C 1
ATOM 788 O O . LEU A 1 93 ? 3.775 -2.430 -1.833 1.00 81.88 93 LEU A O 1
ATOM 792 N N . LYS A 1 94 ? 3.288 -4.372 -2.842 1.00 80.06 94 LYS A N 1
ATOM 793 C CA . LYS A 1 94 ? 3.005 -3.786 -4.157 1.00 80.06 94 LYS A CA 1
ATOM 794 C C . LYS A 1 94 ? 1.705 -2.978 -4.186 1.00 80.06 94 LYS A C 1
ATOM 796 O O . LYS A 1 94 ? 1.483 -2.253 -5.143 1.00 80.06 94 LYS A O 1
ATOM 801 N N . VAL A 1 95 ? 0.833 -3.121 -3.190 1.00 82.31 95 VAL A N 1
ATOM 802 C CA . VAL A 1 95 ? -0.445 -2.413 -3.117 1.00 82.31 95 VAL A CA 1
ATOM 803 C C . VAL A 1 95 ? -0.315 -1.232 -2.163 1.00 82.31 95 VAL A C 1
ATOM 805 O O . VAL A 1 95 ? 0.163 -1.365 -1.035 1.00 82.31 95 VAL A O 1
ATOM 808 N N . ASP A 1 96 ? -0.774 -0.066 -2.607 1.00 84.69 96 ASP A N 1
ATOM 809 C CA . ASP A 1 96 ? -0.801 1.124 -1.767 1.00 84.69 96 ASP A CA 1
ATOM 810 C C . ASP A 1 96 ? -1.884 1.015 -0.682 1.00 84.69 96 ASP A C 1
ATOM 812 O O . ASP A 1 96 ? -3.080 1.107 -0.959 1.00 84.69 96 ASP A O 1
ATOM 816 N N . ALA A 1 97 ? -1.445 0.844 0.565 1.00 85.06 97 ALA A N 1
ATOM 817 C CA . ALA A 1 97 ? -2.319 0.730 1.728 1.00 85.06 97 ALA A CA 1
ATOM 818 C C . ALA A 1 97 ? -3.109 2.008 2.040 1.00 85.06 97 ALA A C 1
ATOM 820 O O . ALA A 1 97 ? -4.239 1.907 2.508 1.00 85.06 97 ALA A O 1
ATOM 821 N N . LEU A 1 98 ? -2.559 3.197 1.760 1.00 84.25 98 LEU A N 1
ATOM 822 C CA . LEU A 1 98 ? -3.290 4.454 1.962 1.00 84.25 98 LEU A CA 1
ATOM 823 C C . LEU A 1 98 ? -4.438 4.560 0.973 1.00 84.25 98 LEU A C 1
ATOM 825 O O . LEU A 1 98 ? -5.573 4.832 1.355 1.00 84.25 98 LEU A O 1
ATOM 829 N N . LYS A 1 99 ? -4.143 4.282 -0.298 1.00 85.19 99 LYS A N 1
ATOM 830 C CA . LYS A 1 99 ? -5.149 4.280 -1.359 1.00 85.19 99 LYS A CA 1
ATOM 831 C C . LYS A 1 99 ? -6.224 3.226 -1.098 1.00 85.19 99 LYS A C 1
ATOM 833 O O . LYS A 1 99 ? -7.391 3.449 -1.406 1.00 85.19 99 LYS A O 1
ATOM 838 N N . ALA A 1 100 ? -5.833 2.095 -0.512 1.00 85.62 100 ALA A N 1
ATOM 839 C CA . ALA A 1 100 ? -6.756 1.050 -0.103 1.00 85.62 100 ALA A CA 1
ATOM 840 C C . ALA A 1 100 ? -7.726 1.518 0.977 1.00 85.62 100 ALA A C 1
ATOM 842 O O . ALA A 1 100 ? -8.936 1.349 0.837 1.00 85.62 100 ALA A O 1
ATOM 843 N N . LEU A 1 101 ? -7.188 2.156 2.014 1.00 84.75 101 LEU A N 1
ATOM 844 C CA . LEU A 1 101 ? -7.962 2.684 3.126 1.00 84.75 101 LEU A CA 1
ATOM 845 C C . LEU A 1 101 ? -8.904 3.810 2.674 1.00 84.75 101 LEU A C 1
ATOM 847 O O . LEU A 1 101 ? -10.076 3.839 3.043 1.00 84.75 101 LEU A O 1
ATOM 851 N N . GLU A 1 102 ? -8.425 4.700 1.804 1.00 85.00 102 GLU A N 1
ATOM 852 C CA . GLU A 1 102 ? -9.247 5.752 1.206 1.00 85.00 102 GLU A CA 1
ATOM 853 C C . GLU A 1 102 ? -10.386 5.169 0.357 1.00 85.00 102 GLU A C 1
ATOM 855 O O . GLU A 1 102 ? -11.522 5.642 0.417 1.00 85.00 102 GLU A O 1
ATOM 860 N N . ALA A 1 103 ? -10.111 4.116 -0.414 1.00 84.06 103 ALA A N 1
ATOM 861 C CA . ALA A 1 103 ? -11.126 3.452 -1.216 1.00 84.06 103 ALA A CA 1
ATOM 862 C C . ALA A 1 103 ? -12.181 2.747 -0.341 1.00 84.06 103 ALA A C 1
ATOM 864 O O . ALA A 1 103 ? -13.368 2.835 -0.662 1.00 84.06 103 ALA A O 1
ATOM 865 N N . CYS A 1 104 ? -11.788 2.128 0.783 1.00 80.50 104 CYS A N 1
ATOM 866 C CA . CYS A 1 104 ? -12.735 1.618 1.785 1.00 80.50 104 CYS A CA 1
ATOM 867 C C . CYS A 1 104 ? -13.632 2.740 2.317 1.00 80.50 104 CYS A C 1
ATOM 869 O O . CYS A 1 104 ? -14.856 2.610 2.303 1.00 80.50 104 CYS A O 1
ATOM 871 N N . ARG A 1 105 ? -13.044 3.883 2.694 1.00 80.56 105 ARG A N 1
ATOM 872 C CA . ARG A 1 105 ? -13.795 5.044 3.188 1.00 80.56 105 ARG A CA 1
ATOM 873 C C . ARG A 1 105 ? -14.803 5.559 2.160 1.00 80.56 105 ARG A C 1
ATOM 875 O O . ARG A 1 105 ? -15.960 5.793 2.493 1.00 80.56 105 ARG A O 1
ATOM 882 N N . ARG A 1 106 ? -14.395 5.707 0.896 1.00 80.88 106 ARG A N 1
ATOM 883 C CA . ARG A 1 106 ? -15.291 6.150 -0.188 1.00 80.88 106 ARG A CA 1
ATOM 884 C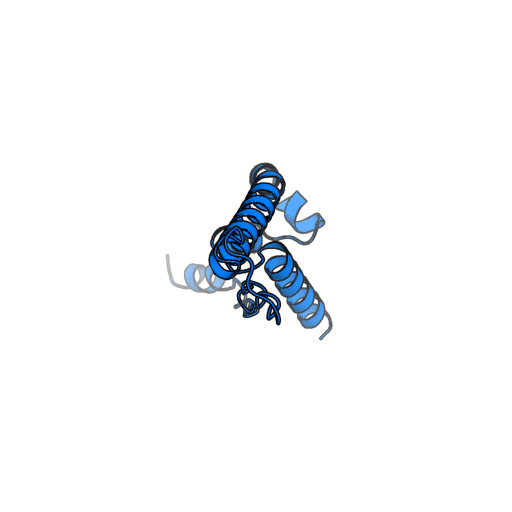 C . ARG A 1 106 ? -16.445 5.174 -0.416 1.00 80.88 106 ARG A C 1
ATOM 886 O O . ARG A 1 106 ? -17.573 5.612 -0.623 1.00 80.88 106 ARG A O 1
ATOM 893 N N . ALA A 1 107 ? -16.178 3.870 -0.351 1.00 76.38 107 ALA A N 1
ATOM 894 C CA . ALA A 1 107 ? -17.219 2.855 -0.457 1.00 76.38 107 ALA A CA 1
ATOM 895 C C . ALA A 1 107 ? -18.223 2.935 0.713 1.00 76.38 107 ALA A C 1
ATOM 897 O O . ALA A 1 107 ? -19.419 2.814 0.464 1.00 76.38 107 ALA A O 1
ATOM 898 N N . ARG A 1 108 ? -17.764 3.228 1.943 1.00 71.31 108 ARG A N 1
ATOM 899 C CA . ARG A 1 108 ? -18.622 3.439 3.135 1.00 71.31 108 ARG A CA 1
ATOM 900 C C . ARG A 1 108 ? -19.521 4.650 3.007 1.00 71.31 108 ARG A C 1
ATOM 902 O O . ARG A 1 108 ? -20.720 4.569 3.237 1.00 71.31 108 ARG A O 1
ATOM 909 N N . VAL A 1 109 ? -18.947 5.777 2.601 1.00 72.12 109 VAL A N 1
ATOM 910 C CA . VAL A 1 109 ? -19.724 7.004 2.394 1.00 72.12 109 VAL A CA 1
ATOM 911 C C . VAL A 1 109 ? -20.790 6.779 1.320 1.00 72.12 109 VAL A C 1
ATOM 913 O O . VAL A 1 109 ? -21.930 7.183 1.500 1.00 72.12 109 VAL A O 1
ATOM 916 N N . CYS A 1 110 ? -20.456 6.075 0.236 1.00 61.72 110 CYS A N 1
ATOM 917 C CA . CYS A 1 110 ? -21.415 5.756 -0.821 1.00 61.72 110 CYS A CA 1
ATOM 918 C C . CYS A 1 110 ? -22.520 4.787 -0.357 1.00 61.72 110 CYS A C 1
ATOM 920 O O . CYS A 1 110 ? -23.662 4.918 -0.794 1.00 61.72 110 CYS A O 1
ATOM 922 N N . SER A 1 111 ? -22.220 3.834 0.538 1.00 62.34 111 SER A N 1
ATOM 923 C CA . SER A 1 111 ? -23.243 2.933 1.089 1.00 62.34 111 SER A CA 1
ATOM 924 C C . SER A 1 111 ? -24.187 3.626 2.068 1.00 62.34 111 SER A C 1
ATOM 926 O O . SER A 1 111 ? -25.346 3.244 2.137 1.00 62.34 111 SER A O 1
ATOM 928 N N . ASN A 1 112 ? -23.713 4.642 2.794 1.00 59.44 112 ASN A N 1
ATOM 929 C CA . ASN A 1 112 ? -24.501 5.368 3.795 1.00 59.44 112 ASN A CA 1
ATOM 930 C C . ASN A 1 112 ? -25.407 6.471 3.202 1.00 59.44 112 ASN A C 1
ATOM 932 O O . ASN A 1 112 ? -26.106 7.150 3.945 1.00 59.44 112 ASN A O 1
ATOM 936 N N . VAL A 1 113 ? -25.356 6.688 1.881 1.00 57.78 113 VAL A N 1
ATOM 937 C CA . VAL A 1 113 ? -26.126 7.713 1.137 1.00 57.78 113 VAL A CA 1
ATOM 938 C C . VAL A 1 113 ? -27.310 7.094 0.358 1.00 57.78 113 VAL A C 1
ATOM 940 O O . VAL A 1 113 ? -27.939 7.760 -0.459 1.00 57.78 113 VAL A O 1
ATOM 943 N N . LYS A 1 114 ? -27.642 5.821 0.604 1.00 44.19 114 LYS A N 1
ATOM 944 C CA . LYS A 1 114 ? -28.853 5.163 0.082 1.00 44.19 114 LYS A CA 1
ATOM 945 C C . LYS A 1 114 ? -29.931 5.079 1.147 1.00 44.19 114 LYS A C 1
ATOM 947 O O . LYS A 1 114 ? -31.107 5.230 0.756 1.00 44.19 114 LYS A O 1
#

Radius of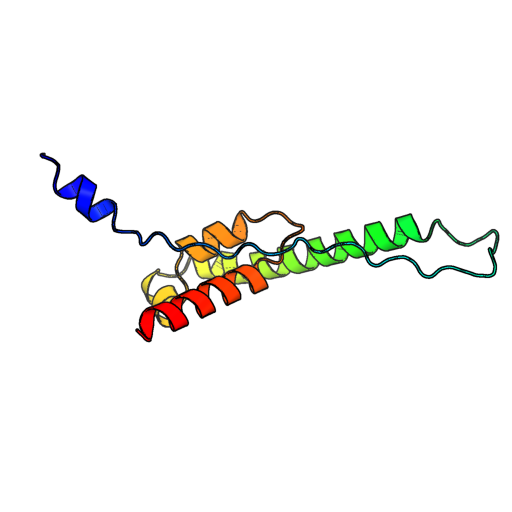 gyration: 20.55 Å; chains: 1; bounding box: 58×31×54 Å

Secondary structure (DSSP, 8-state):
--SHHHHHTT-S-------PPPP-PPPPP--SS--TT---HHHHHHHHHHHHHHHHHHHHHHHHHHHTTS-HHHHHHHT--HHHHHHHHHS-TTS-HHHHHHHHHHHHHHHTT-

pLDDT: mean 74.46, std 13.31, range [36.94, 90.31]

Sequence (114 aa):
MTELEIETMSHYQDFRRPQLRPDAPAKPPELELYMPATPPLAFMATVEFWVRIFRRRHHFRRLFLPLLKEDDEMLADIGFERTDIQWALNLPLKVDALKALEACRRARVCSNVK

Foldseek 3Di:
DDDPVVVVVPPPPPLVQDDFDFADQDDFDDDPDDDPPDDPSVVVSVVVLLVVLVVQLVVLCVVVVVVLVDDQVVCVVVVHGNVLSVVLNPDDSRGRSVVRSVVSSVSVVVVVVD